Protein AF-A0A820DSI9-F1 (afdb_monomer_lite)

Secondary structure (DSSP, 8-state):
----------------S-B----HHHHHTSGGGEEEEEEEEEEETTEEEEEEEEEEEEEE---TT------

Foldseek 3Di:
DDDDDDPPDDPPDPDDLFDFDDDLVVLCPDDQSKDDQDKTWTADPVGRPDTRDIDGDMDHDDDPPDDDPPD

pLDDT: mean 80.59, std 15.93, range [45.44, 96.19]

Radius of gyration: 17.95 Å; chains: 1; bounding box: 44×47×33 Å

InterPro domains:
  IPR012968 FerIin domain [SM01202] (22-70)

Sequence (71 aa):
VHDTVRIISTFTDTAPIGIFRLDVSTVYSEKEHAFERKWAQLVNPENIGSSCGHLLLSISVTQRGVPTKVN

Structure (mmCIF, N/CA/C/O backbone):
data_AF-A0A820DSI9-F1
#
_entry.id   AF-A0A820DSI9-F1
#
loop_
_atom_site.group_PDB
_atom_site.id
_atom_site.type_symbol
_atom_site.label_atom_id
_atom_site.label_alt_id
_atom_site.label_comp_id
_atom_site.label_asym_id
_atom_site.label_entity_id
_atom_site.label_seq_id
_atom_site.pdbx_PDB_ins_code
_atom_site.Cartn_x
_atom_site.Cartn_y
_atom_site.Cartn_z
_atom_site.occupancy
_atom_site.B_iso_or_equiv
_atom_site.auth_seq_id
_atom_site.auth_comp_id
_atom_site.auth_asym_id
_atom_site.auth_atom_id
_atom_site.pdbx_PDB_model_num
ATOM 1 N N . VAL A 1 1 ? 29.536 36.883 -1.063 1.00 46.22 1 VAL A N 1
ATOM 2 C CA . VAL A 1 1 ? 28.193 36.697 -1.656 1.00 46.22 1 VAL A CA 1
ATOM 3 C C . VAL A 1 1 ? 28.214 35.332 -2.321 1.00 46.22 1 VAL A C 1
ATOM 5 O O . VAL A 1 1 ? 28.996 35.166 -3.242 1.00 46.22 1 VAL A O 1
ATOM 8 N N . HIS A 1 2 ? 27.522 34.333 -1.767 1.00 48.28 2 HIS A N 1
ATOM 9 C CA . HIS A 1 2 ? 27.451 32.991 -2.357 1.00 48.28 2 HIS A CA 1
ATOM 10 C C . HIS A 1 2 ? 26.112 32.873 -3.080 1.00 48.28 2 HIS A C 1
ATOM 12 O O . HIS A 1 2 ? 25.065 32.857 -2.430 1.00 48.28 2 HIS A O 1
ATOM 18 N N . ASP A 1 3 ? 26.150 32.844 -4.410 1.00 49.62 3 ASP A N 1
ATOM 19 C CA . ASP A 1 3 ? 24.955 32.660 -5.226 1.00 49.62 3 ASP A CA 1
ATOM 20 C C . ASP A 1 3 ? 24.397 31.255 -5.015 1.00 49.62 3 ASP A C 1
ATOM 22 O O . ASP A 1 3 ? 25.049 30.238 -5.257 1.00 49.62 3 ASP A O 1
ATOM 26 N N . THR A 1 4 ? 23.167 31.204 -4.514 1.00 53.19 4 THR A N 1
ATOM 27 C CA . THR A 1 4 ? 22.436 29.956 -4.320 1.00 53.19 4 THR A CA 1
ATOM 28 C C . THR A 1 4 ? 21.861 29.531 -5.665 1.00 53.19 4 THR A C 1
ATOM 30 O O . THR A 1 4 ? 20.878 30.103 -6.136 1.00 53.19 4 THR A O 1
ATOM 33 N N . VAL A 1 5 ? 22.459 28.519 -6.293 1.00 63.72 5 VAL A N 1
ATOM 34 C CA . VAL A 1 5 ? 21.913 27.914 -7.513 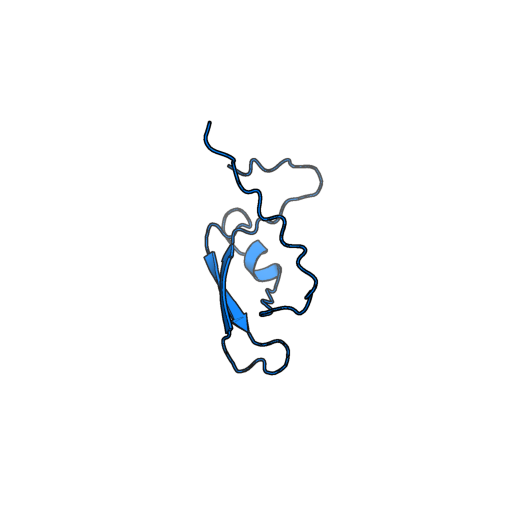1.00 63.72 5 VAL A CA 1
ATOM 35 C C . VAL A 1 5 ? 20.664 27.112 -7.143 1.00 63.72 5 VAL A C 1
ATOM 37 O O . VAL A 1 5 ? 20.743 26.040 -6.547 1.00 63.72 5 VAL A O 1
ATOM 40 N N . ARG A 1 6 ? 19.486 27.638 -7.490 1.00 54.66 6 ARG A N 1
ATOM 41 C CA . ARG A 1 6 ? 18.224 26.893 -7.432 1.00 54.66 6 ARG A CA 1
ATOM 42 C C . ARG A 1 6 ? 18.094 26.039 -8.688 1.00 54.66 6 ARG A C 1
ATOM 44 O O . ARG A 1 6 ? 17.757 26.549 -9.752 1.00 54.66 6 ARG A O 1
ATOM 51 N N . ILE A 1 7 ? 18.329 24.737 -8.558 1.00 63.19 7 ILE A N 1
ATOM 52 C CA . ILE A 1 7 ? 17.982 23.773 -9.605 1.00 63.19 7 ILE A CA 1
ATOM 53 C C . ILE A 1 7 ? 16.467 23.553 -9.537 1.00 63.19 7 ILE A C 1
ATOM 55 O O . ILE A 1 7 ? 15.973 22.841 -8.666 1.00 63.19 7 ILE A O 1
ATOM 59 N N . ILE A 1 8 ? 15.723 24.195 -10.437 1.00 62.31 8 ILE A N 1
ATOM 60 C CA . ILE A 1 8 ? 14.306 23.898 -10.663 1.00 62.31 8 ILE A CA 1
ATOM 61 C C . ILE A 1 8 ? 14.261 22.831 -11.756 1.00 62.31 8 ILE A C 1
ATOM 63 O O . ILE A 1 8 ? 14.259 23.146 -12.943 1.00 62.31 8 ILE A O 1
ATOM 67 N N . SER A 1 9 ? 14.2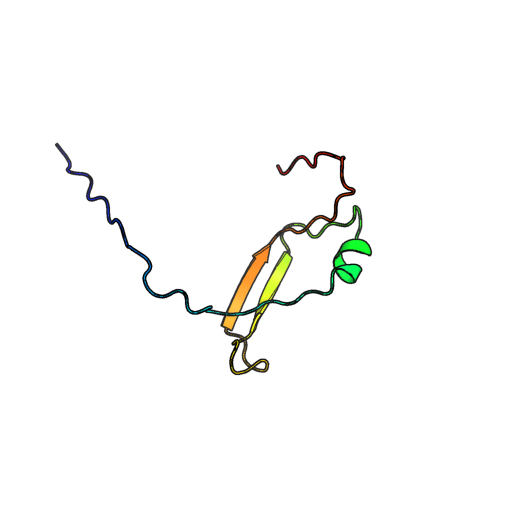92 21.560 -11.356 1.00 58.31 9 SER A N 1
ATOM 68 C CA . SER A 1 9 ? 14.040 20.463 -12.290 1.00 58.31 9 SER A CA 1
ATOM 69 C C . SER A 1 9 ? 12.538 20.380 -12.543 1.00 58.31 9 SER A C 1
ATOM 71 O O . SER A 1 9 ? 11.756 20.163 -11.617 1.00 58.31 9 SER A O 1
ATOM 73 N N . THR A 1 10 ? 12.122 20.595 -13.788 1.00 59.69 10 THR A N 1
ATOM 74 C CA . THR A 1 10 ? 10.771 20.258 -14.235 1.00 59.69 10 THR A CA 1
ATOM 75 C C . THR A 1 10 ? 10.767 18.765 -14.537 1.00 59.69 10 THR A C 1
ATOM 77 O O . THR A 1 10 ? 11.390 18.312 -15.490 1.00 59.69 10 THR A O 1
ATOM 80 N N . PHE A 1 11 ? 10.118 17.979 -13.679 1.00 61.75 11 PHE A N 1
ATOM 81 C CA . PHE A 1 11 ? 9.969 16.541 -13.886 1.00 61.75 11 PHE A CA 1
ATOM 82 C C . PHE A 1 11 ? 8.995 16.334 -15.061 1.00 61.75 11 PHE A C 1
ATOM 84 O O . PHE A 1 11 ? 7.786 16.467 -14.889 1.00 61.75 11 PHE A O 1
ATOM 91 N N . THR A 1 12 ? 9.510 16.131 -16.279 1.00 63.38 12 THR A N 1
ATOM 92 C CA . THR A 1 12 ? 8.686 15.959 -17.493 1.00 63.38 12 THR A CA 1
ATOM 93 C C . THR A 1 12 ? 8.241 14.518 -17.710 1.00 63.38 12 THR A C 1
ATOM 95 O O . THR A 1 12 ? 7.283 14.284 -18.442 1.00 63.38 12 THR A O 1
ATOM 98 N N . ASP A 1 13 ? 8.927 13.559 -17.089 1.00 71.62 13 ASP A N 1
ATOM 99 C CA . ASP A 1 13 ? 8.570 12.149 -17.167 1.00 71.62 13 ASP A CA 1
ATOM 100 C C . ASP A 1 13 ? 7.646 11.770 -16.006 1.00 71.62 13 ASP A C 1
ATOM 102 O O . ASP A 1 13 ? 8.031 11.804 -14.839 1.00 71.62 13 ASP A O 1
ATOM 106 N N . THR A 1 14 ? 6.397 11.457 -16.334 1.00 78.94 14 THR A N 1
ATOM 107 C CA . THR A 1 14 ? 5.372 11.040 -15.365 1.00 78.94 14 THR A CA 1
ATOM 108 C C . THR A 1 14 ? 5.212 9.521 -15.322 1.00 78.94 14 THR A C 1
ATOM 110 O O . THR A 1 14 ? 4.302 9.022 -14.655 1.00 78.94 14 THR A O 1
ATOM 113 N N . ALA A 1 15 ? 6.082 8.777 -16.017 1.00 84.31 15 ALA A N 1
ATOM 114 C CA . ALA A 1 15 ? 6.046 7.326 -16.016 1.00 84.31 15 ALA A CA 1
ATOM 115 C C . ALA A 1 15 ? 6.271 6.771 -14.593 1.00 84.31 15 ALA A C 1
ATOM 117 O O . ALA A 1 15 ? 7.219 7.162 -13.903 1.00 84.31 15 ALA A O 1
ATOM 118 N N . PRO A 1 16 ? 5.412 5.854 -14.116 1.00 87.06 16 PRO A N 1
ATOM 119 C CA . PRO A 1 16 ? 5.564 5.267 -12.793 1.00 87.06 16 PRO A CA 1
ATOM 120 C C . PRO A 1 16 ? 6.775 4.327 -12.745 1.00 87.06 16 PRO A C 1
ATOM 122 O O . PRO A 1 16 ? 6.873 3.383 -13.522 1.00 87.06 16 PRO A O 1
ATOM 125 N N . ILE A 1 17 ? 7.656 4.530 -11.761 1.00 88.31 17 ILE A N 1
ATOM 126 C CA . ILE A 1 17 ? 8.806 3.645 -11.485 1.00 88.31 17 ILE A CA 1
ATOM 127 C C . ILE A 1 17 ? 8.336 2.248 -11.031 1.00 88.31 17 ILE A C 1
ATOM 129 O O . ILE A 1 17 ? 8.990 1.235 -11.276 1.00 88.31 17 ILE A O 1
ATOM 133 N N . GLY A 1 18 ? 7.194 2.186 -10.346 1.00 91.69 18 GLY A N 1
ATOM 134 C CA . GLY A 1 18 ? 6.665 0.975 -9.738 1.00 91.69 18 GLY A CA 1
ATOM 135 C C . GLY A 1 18 ? 5.249 1.161 -9.223 1.00 91.69 18 GLY A C 1
ATOM 136 O O . GLY A 1 18 ? 4.802 2.286 -8.995 1.00 91.69 18 GLY A O 1
ATOM 137 N N . ILE A 1 19 ? 4.548 0.051 -9.018 1.00 93.12 19 ILE A N 1
ATOM 138 C CA . ILE A 1 19 ? 3.204 0.029 -8.440 1.00 93.12 19 ILE A CA 1
ATOM 139 C C . ILE A 1 19 ? 3.226 -0.807 -7.162 1.00 93.12 19 ILE A C 1
ATOM 141 O O . ILE A 1 19 ? 3.854 -1.860 -7.094 1.00 93.12 19 ILE A O 1
ATOM 145 N N . PHE A 1 20 ? 2.491 -0.346 -6.156 1.00 93.31 20 PHE A N 1
ATOM 146 C CA . PHE A 1 20 ? 2.118 -1.123 -4.981 1.00 93.31 20 PHE A CA 1
ATOM 147 C C . PHE A 1 20 ? 0.592 -1.193 -4.909 1.00 93.31 20 PHE A C 1
ATOM 149 O O . PHE A 1 20 ? -0.093 -0.197 -5.145 1.00 93.31 20 PHE A O 1
ATOM 156 N N . ARG A 1 21 ? 0.054 -2.375 -4.604 1.00 91.62 21 ARG A N 1
ATOM 157 C CA . ARG A 1 21 ? -1.386 -2.609 -4.434 1.00 91.62 21 ARG A CA 1
ATOM 158 C C . ARG A 1 21 ? -1.613 -3.248 -3.072 1.00 91.62 21 ARG A C 1
ATOM 160 O O . ARG A 1 21 ? -0.877 -4.152 -2.689 1.00 91.62 21 ARG A O 1
ATOM 167 N N . LEU A 1 22 ? -2.648 -2.795 -2.378 1.00 92.88 22 LEU A N 1
ATOM 168 C CA . LEU A 1 22 ? -3.036 -3.287 -1.064 1.00 92.88 22 LEU A CA 1
ATOM 169 C C . LEU A 1 22 ? -4.550 -3.441 -1.017 1.00 92.88 22 LEU A C 1
ATOM 171 O O . LEU A 1 22 ? -5.271 -2.533 -1.431 1.00 92.88 22 LEU A O 1
ATOM 175 N N . ASP A 1 23 ? -5.026 -4.568 -0.496 1.00 93.38 23 ASP A N 1
ATOM 176 C CA . ASP A 1 23 ? -6.424 -4.685 -0.102 1.00 93.38 23 ASP A CA 1
ATOM 177 C C . ASP A 1 23 ? -6.634 -3.900 1.199 1.00 93.38 23 ASP A C 1
ATOM 179 O O . ASP A 1 23 ? -6.002 -4.189 2.217 1.00 93.38 23 ASP A O 1
ATOM 183 N N . VAL A 1 24 ? -7.526 -2.909 1.166 1.00 90.12 24 VAL A N 1
ATOM 184 C CA . VAL A 1 24 ? -7.857 -2.065 2.321 1.00 90.12 24 VAL A CA 1
ATOM 185 C C . VAL A 1 24 ? -8.364 -2.880 3.513 1.00 90.12 24 VAL A C 1
ATOM 187 O O . VAL A 1 24 ? -8.147 -2.474 4.655 1.00 90.12 24 VAL A O 1
ATOM 190 N N . SER A 1 25 ? -8.972 -4.049 3.273 1.00 91.12 25 SER A N 1
ATOM 191 C CA . SER A 1 25 ? -9.405 -4.970 4.332 1.00 91.12 25 SER A CA 1
ATOM 192 C C . SER A 1 25 ? -8.237 -5.395 5.235 1.00 91.12 25 SER A C 1
ATOM 194 O O . SER A 1 25 ? -8.416 -5.587 6.440 1.00 91.12 25 SER A O 1
ATOM 196 N N . THR A 1 26 ? -7.021 -5.431 4.676 1.00 92.19 26 THR A N 1
ATOM 197 C CA . THR A 1 26 ? -5.777 -5.707 5.403 1.00 92.19 26 THR A CA 1
ATOM 198 C C . THR A 1 26 ? -5.507 -4.631 6.448 1.00 92.19 26 THR A C 1
ATOM 200 O O . THR A 1 26 ? -5.244 -4.956 7.597 1.00 92.19 26 THR A O 1
ATOM 203 N N . VAL A 1 27 ? -5.633 -3.348 6.087 1.00 91.75 27 VAL A N 1
ATOM 204 C CA . VAL A 1 27 ? -5.408 -2.233 7.027 1.00 91.75 27 VAL A CA 1
ATOM 205 C C . VAL A 1 27 ? -6.523 -2.170 8.066 1.00 91.75 27 VAL A C 1
ATOM 207 O O . VAL A 1 27 ? -6.260 -1.939 9.241 1.00 91.75 27 VAL A O 1
ATOM 210 N N . TYR A 1 28 ? -7.769 -2.431 7.658 1.00 88.75 28 TYR A N 1
ATOM 211 C CA . TYR A 1 28 ? -8.902 -2.507 8.583 1.00 88.75 28 TYR A CA 1
ATOM 212 C C . TYR A 1 28 ? -8.736 -3.589 9.652 1.00 88.75 28 TYR A C 1
ATOM 214 O O . TYR A 1 28 ? -9.249 -3.424 10.756 1.00 88.75 28 TYR A O 1
ATOM 222 N N . SER A 1 29 ? -8.046 -4.683 9.340 1.00 89.62 29 SER A N 1
ATOM 223 C CA . SER A 1 29 ? -7.857 -5.798 10.273 1.00 89.62 29 SER A CA 1
ATOM 224 C C . SER A 1 29 ? -6.749 -5.543 11.302 1.00 89.62 29 SER A C 1
ATOM 226 O O . SER A 1 29 ? -6.638 -6.286 12.276 1.00 89.62 29 SER A O 1
ATOM 228 N N . GLU A 1 30 ? -5.942 -4.497 11.117 1.00 92.00 30 GLU A N 1
ATOM 229 C CA . GLU A 1 30 ? -4.883 -4.131 12.052 1.00 92.00 30 GLU A CA 1
ATOM 230 C C . GLU A 1 30 ? -5.400 -3.370 13.273 1.00 92.00 30 GLU A C 1
ATOM 232 O O . GLU A 1 30 ? -6.474 -2.757 13.278 1.00 92.00 30 GLU A O 1
ATOM 237 N N . LYS A 1 31 ? -4.565 -3.351 14.316 1.00 88.12 31 LYS A N 1
ATOM 238 C CA . LYS A 1 31 ? -4.777 -2.511 15.494 1.00 88.12 31 LYS A CA 1
ATOM 239 C C . LYS A 1 31 ? -4.912 -1.050 15.061 1.00 88.12 31 LYS A C 1
ATOM 241 O O . LYS A 1 31 ? -4.120 -0.560 14.264 1.00 88.12 31 LYS A O 1
ATOM 246 N N . GLU A 1 32 ? -5.929 -0.371 15.592 1.00 89.00 32 GLU A N 1
ATOM 247 C CA . GLU A 1 32 ? -6.236 1.038 15.280 1.00 89.00 32 GLU A CA 1
ATOM 248 C C . GLU A 1 32 ? -6.527 1.303 13.793 1.00 89.00 32 GLU A C 1
ATOM 250 O O . GLU A 1 32 ? -6.559 2.454 13.364 1.00 89.00 32 GLU A O 1
ATOM 255 N N . HIS A 1 33 ? -6.786 0.243 13.017 1.00 90.81 33 HIS A N 1
ATOM 256 C CA . HI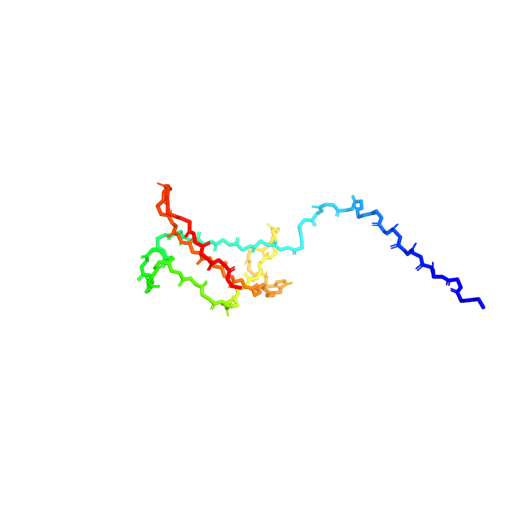S A 1 33 ? -6.997 0.310 11.575 1.00 90.81 33 HIS A CA 1
ATOM 257 C C . HIS A 1 33 ? -5.840 1.025 10.858 1.00 90.81 33 HIS A C 1
ATOM 259 O O . HIS A 1 33 ? -6.072 1.862 9.976 1.00 90.81 33 HIS A O 1
ATOM 265 N N . ALA A 1 34 ? -4.597 0.746 11.276 1.00 92.06 34 ALA A N 1
ATOM 266 C CA . ALA A 1 34 ? -3.424 1.469 10.807 1.00 92.06 34 ALA A CA 1
ATOM 267 C C . ALA A 1 34 ? -2.188 0.588 10.550 1.00 92.06 34 ALA A C 1
ATOM 269 O O . ALA A 1 34 ? -1.810 -0.281 11.331 1.00 92.06 34 ALA A O 1
ATOM 270 N N . PHE A 1 35 ? -1.495 0.902 9.458 1.00 93.50 35 PHE A N 1
ATOM 271 C CA . PHE A 1 35 ? -0.097 0.585 9.219 1.00 93.50 35 PHE A CA 1
ATOM 272 C C . PHE A 1 35 ? 0.764 1.788 9.574 1.00 93.50 35 PHE A C 1
ATOM 274 O O . PHE A 1 35 ? 0.617 2.860 8.990 1.00 93.50 35 PHE A O 1
ATOM 281 N N . GLU A 1 36 ? 1.731 1.580 10.456 1.00 92.88 36 GLU A N 1
ATOM 282 C CA . GLU A 1 36 ? 2.742 2.579 10.777 1.00 92.88 36 GLU A CA 1
ATOM 283 C C . GLU A 1 36 ? 4.101 2.145 10.237 1.00 92.88 36 GLU A C 1
ATOM 285 O O . GLU A 1 36 ? 4.613 1.081 10.600 1.00 92.88 36 GLU A O 1
ATOM 290 N N . ARG A 1 37 ? 4.690 2.979 9.368 1.00 94.06 37 ARG A N 1
ATOM 291 C CA . ARG A 1 37 ? 6.067 2.842 8.863 1.00 94.06 37 ARG A CA 1
ATOM 292 C C . ARG A 1 37 ? 6.378 1.428 8.361 1.00 94.06 37 ARG A C 1
ATOM 294 O O . ARG A 1 37 ? 7.403 0.837 8.705 1.00 94.06 37 ARG A O 1
ATOM 301 N N . LYS A 1 38 ? 5.486 0.887 7.536 1.00 92.75 38 LYS A N 1
ATOM 302 C CA . LYS A 1 38 ? 5.648 -0.422 6.902 1.00 92.75 38 LYS A 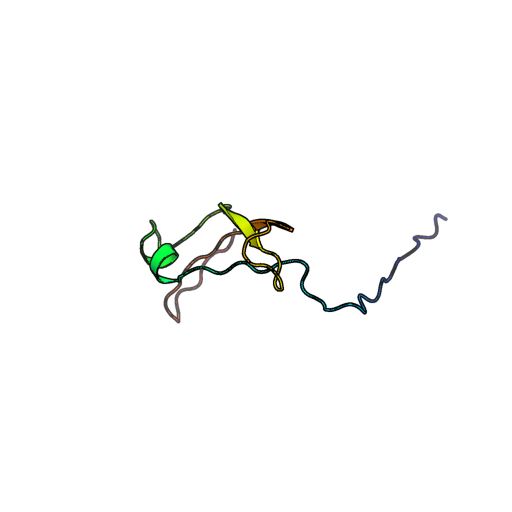CA 1
ATOM 303 C C . LYS A 1 38 ? 6.343 -0.264 5.554 1.00 92.75 38 LYS A C 1
ATOM 305 O O . LYS A 1 38 ? 6.046 0.660 4.800 1.00 92.75 38 LYS A O 1
ATOM 310 N N . TRP A 1 39 ? 7.269 -1.170 5.255 1.00 95.75 39 TRP A N 1
ATOM 311 C CA . TRP A 1 39 ? 7.873 -1.275 3.930 1.00 95.75 39 TRP A CA 1
ATOM 312 C C . TRP A 1 39 ? 6.972 -2.102 3.016 1.00 95.75 39 TRP A C 1
ATOM 314 O O . TRP A 1 39 ? 6.596 -3.222 3.355 1.00 95.75 39 TRP A O 1
ATOM 324 N N . ALA A 1 40 ? 6.657 -1.552 1.852 1.00 93.88 40 ALA A N 1
ATOM 325 C CA . ALA A 1 40 ? 5.907 -2.197 0.791 1.00 93.88 40 ALA A CA 1
ATOM 326 C C . ALA A 1 40 ? 6.805 -2.400 -0.429 1.00 93.88 40 ALA A C 1
ATOM 328 O O . ALA A 1 40 ? 7.524 -1.487 -0.830 1.00 93.88 40 ALA A O 1
ATOM 329 N N . GLN A 1 41 ? 6.765 -3.585 -1.032 1.00 94.50 41 GLN A N 1
ATOM 330 C CA . GLN A 1 41 ? 7.492 -3.843 -2.271 1.00 94.50 41 GLN A CA 1
ATOM 331 C C . GLN A 1 41 ? 6.781 -3.170 -3.452 1.00 94.50 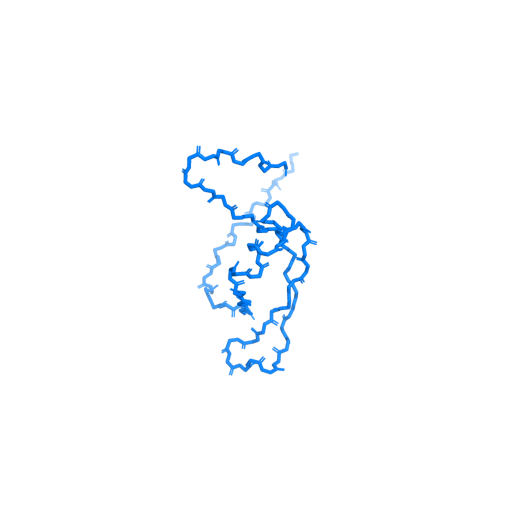41 GLN A C 1
ATOM 333 O O . GLN A 1 41 ? 5.561 -3.280 -3.597 1.00 94.50 41 GLN A O 1
ATOM 338 N N . LEU A 1 42 ? 7.554 -2.502 -4.305 1.00 95.44 42 LEU A N 1
ATOM 339 C CA . LEU A 1 42 ? 7.101 -2.005 -5.598 1.00 95.44 42 LEU A CA 1
ATOM 340 C C . LEU A 1 42 ? 7.355 -3.070 -6.664 1.00 95.44 42 LEU A C 1
ATOM 342 O O . LEU A 1 42 ? 8.428 -3.677 -6.707 1.00 95.44 42 LEU A O 1
ATOM 346 N N . VAL A 1 43 ? 6.372 -3.274 -7.535 1.00 94.75 43 VAL A N 1
ATOM 347 C CA . VAL A 1 43 ? 6.495 -4.146 -8.706 1.00 94.75 43 VAL A CA 1
ATOM 348 C C . VAL A 1 43 ? 6.513 -3.328 -9.988 1.00 94.75 43 VAL A C 1
ATOM 350 O O . VAL A 1 43 ? 5.890 -2.263 -10.061 1.00 94.75 43 VAL A O 1
ATOM 353 N N . ASN A 1 44 ? 7.220 -3.825 -11.002 1.00 90.56 44 ASN A N 1
ATOM 354 C CA . ASN A 1 44 ? 7.240 -3.190 -12.315 1.00 90.56 44 ASN A CA 1
ATOM 355 C C . ASN A 1 44 ? 5.810 -3.203 -12.915 1.00 90.56 44 ASN A C 1
ATOM 357 O O . ASN A 1 44 ? 5.202 -4.277 -12.979 1.00 90.56 44 ASN A O 1
ATOM 361 N N . PRO A 1 45 ? 5.265 -2.051 -13.364 1.00 86.94 45 PRO A N 1
ATOM 362 C CA . PRO A 1 45 ? 3.934 -1.970 -13.973 1.00 86.94 45 PRO A CA 1
ATOM 363 C C . PRO A 1 45 ? 3.730 -2.900 -15.175 1.00 86.94 45 PRO A C 1
ATOM 365 O O . PRO A 1 45 ? 2.625 -3.389 -15.393 1.00 86.94 45 PRO A O 1
ATOM 368 N N . GLU A 1 46 ? 4.793 -3.153 -15.938 1.00 89.06 46 GLU A N 1
ATOM 369 C CA . GLU A 1 46 ? 4.784 -3.978 -17.150 1.00 89.06 46 GLU A CA 1
ATOM 370 C C . GLU A 1 46 ? 5.093 -5.455 -16.858 1.00 89.06 46 GLU A C 1
ATOM 372 O O . GLU A 1 46 ? 4.787 -6.332 -17.664 1.00 89.06 46 GLU A O 1
ATOM 377 N N . ASN A 1 47 ? 5.681 -5.753 -15.692 1.00 86.38 47 ASN A N 1
ATOM 378 C CA . ASN A 1 47 ? 6.023 -7.107 -15.265 1.00 86.38 47 ASN A CA 1
ATOM 379 C C . ASN A 1 47 ? 5.885 -7.261 -13.744 1.00 86.38 47 ASN A C 1
ATOM 381 O O . ASN A 1 47 ? 6.835 -7.064 -12.983 1.00 86.38 47 ASN A O 1
ATOM 385 N N . ILE A 1 48 ? 4.701 -7.695 -13.315 1.00 76.75 48 ILE A N 1
ATOM 386 C CA . ILE A 1 48 ? 4.319 -7.847 -11.902 1.00 76.75 48 ILE A CA 1
ATOM 387 C C . ILE A 1 48 ? 5.249 -8.816 -11.139 1.00 76.75 48 ILE A C 1
ATOM 389 O O . ILE A 1 48 ? 5.359 -8.726 -9.918 1.00 76.75 48 ILE A O 1
ATOM 393 N N . GLY A 1 49 ? 5.957 -9.716 -11.834 1.00 78.12 49 GLY A N 1
ATOM 394 C CA . GLY A 1 49 ? 6.911 -10.648 -11.223 1.00 78.12 49 GLY A CA 1
ATOM 395 C C . GLY A 1 49 ? 8.265 -10.035 -10.845 1.00 78.12 49 GLY A C 1
ATOM 396 O O . GLY A 1 49 ? 9.044 -10.681 -10.146 1.00 78.12 49 GLY A O 1
ATOM 397 N N . SER A 1 50 ? 8.565 -8.809 -11.285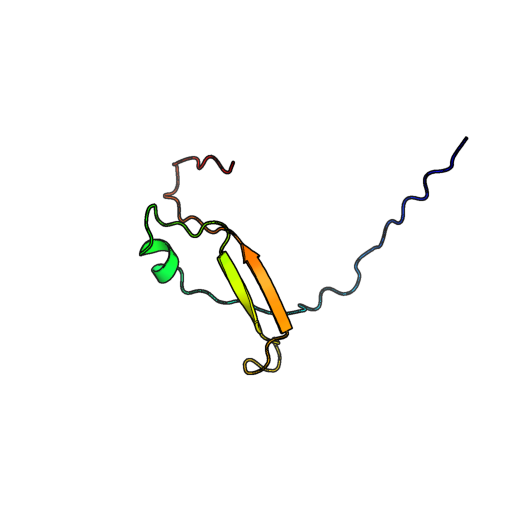 1.00 86.69 50 SER A N 1
ATOM 398 C CA . SER A 1 50 ? 9.840 -8.138 -11.016 1.00 86.69 50 SER A CA 1
ATOM 399 C C . SER A 1 50 ? 9.690 -7.074 -9.931 1.00 86.69 50 SER A C 1
ATOM 401 O O . SER A 1 50 ? 8.899 -6.140 -10.070 1.00 86.69 50 SER A O 1
ATOM 403 N N . SER A 1 51 ? 10.506 -7.171 -8.878 1.00 89.31 51 SER A N 1
ATOM 404 C CA . SER A 1 51 ? 10.659 -6.099 -7.888 1.00 89.31 51 SER A CA 1
ATOM 405 C C . SER A 1 51 ? 11.410 -4.916 -8.503 1.00 89.31 51 SER A C 1
ATOM 407 O O . SER A 1 51 ? 12.410 -5.115 -9.195 1.00 89.31 51 SER A O 1
ATOM 409 N N . CYS A 1 52 ? 10.936 -3.693 -8.261 1.00 93.69 52 CYS A N 1
ATOM 410 C CA . CYS A 1 52 ? 11.590 -2.455 -8.705 1.00 93.69 52 CYS A CA 1
ATOM 411 C C . CYS A 1 52 ? 11.911 -1.485 -7.555 1.00 93.69 52 CYS A C 1
ATOM 413 O O . CYS A 1 52 ? 12.365 -0.369 -7.797 1.00 93.69 52 CYS A O 1
ATOM 415 N N . GLY A 1 53 ? 11.717 -1.903 -6.299 1.00 93.62 53 GLY A N 1
ATOM 416 C CA . GLY A 1 53 ? 12.087 -1.113 -5.126 1.00 93.62 53 GLY A CA 1
ATOM 417 C C . GLY A 1 53 ? 11.188 -1.351 -3.918 1.00 93.62 53 GLY A C 1
ATOM 418 O O . GLY A 1 53 ? 10.365 -2.265 -3.904 1.00 93.62 53 GLY A O 1
ATOM 419 N N . HIS A 1 54 ? 11.348 -0.504 -2.900 1.00 94.88 54 HIS A N 1
ATOM 420 C CA . HIS A 1 54 ? 10.521 -0.512 -1.695 1.00 94.88 54 HIS A CA 1
ATOM 421 C C . HIS A 1 54 ? 10.040 0.900 -1.350 1.00 94.88 54 HIS A C 1
ATOM 423 O O . HIS A 1 54 ? 10.782 1.872 -1.487 1.00 94.88 54 HIS A O 1
ATOM 429 N N . LEU A 1 55 ? 8.808 0.992 -0.859 1.00 94.44 55 LEU A N 1
ATOM 430 C CA . LEU A 1 55 ? 8.162 2.207 -0.382 1.00 94.44 55 LEU A CA 1
ATOM 431 C C . LEU A 1 55 ? 7.920 2.086 1.126 1.00 94.44 55 LEU A C 1
ATOM 433 O O . LEU A 1 55 ? 7.227 1.171 1.564 1.00 94.44 55 LEU A O 1
ATOM 437 N N . LEU A 1 56 ? 8.473 3.002 1.921 1.00 96.19 56 LEU A N 1
ATOM 438 C CA . LEU A 1 56 ? 8.113 3.132 3.334 1.00 96.19 56 LEU A CA 1
ATOM 439 C C . LEU A 1 56 ? 6.858 3.994 3.440 1.00 96.19 56 LEU A C 1
ATOM 441 O O . LEU A 1 56 ? 6.853 5.126 2.957 1.00 96.19 56 LEU A O 1
ATOM 445 N N . LEU A 1 57 ? 5.811 3.476 4.075 1.00 94.19 57 LEU A N 1
ATOM 446 C CA . LEU A 1 57 ? 4.524 4.160 4.147 1.00 94.19 57 LEU A CA 1
ATOM 447 C C . LEU A 1 57 ? 3.799 3.921 5.472 1.00 94.19 57 LEU A C 1
ATOM 449 O O . LEU A 1 57 ? 4.038 2.935 6.172 1.00 94.19 57 LEU A O 1
ATOM 453 N N . SER A 1 58 ? 2.878 4.829 5.778 1.00 94.12 58 SER A N 1
ATOM 454 C CA . SER A 1 58 ? 1.870 4.663 6.821 1.00 94.12 58 SER A CA 1
ATOM 455 C C . SER A 1 58 ? 0.489 4.854 6.198 1.00 94.12 58 SER A C 1
ATOM 457 O O . SER A 1 58 ? 0.299 5.774 5.403 1.00 94.12 58 SER A O 1
ATOM 459 N N . ILE A 1 59 ? -0.466 3.990 6.539 1.00 93.50 59 ILE A N 1
ATOM 460 C CA . ILE A 1 59 ? -1.858 4.064 6.073 1.00 93.50 59 ILE A CA 1
ATOM 461 C C . ILE A 1 59 ? -2.739 3.928 7.298 1.00 93.50 59 ILE A C 1
ATOM 463 O O . ILE A 1 59 ? -2.579 2.972 8.041 1.00 93.50 59 ILE A O 1
ATOM 467 N N . SER A 1 60 ? -3.690 4.829 7.487 1.00 92.00 60 SER A N 1
ATOM 468 C CA . SER A 1 60 ? -4.732 4.678 8.495 1.00 92.00 60 SER A CA 1
ATOM 469 C C . SER A 1 60 ? -6.092 4.790 7.835 1.00 92.00 60 SER A C 1
ATOM 471 O O . SER A 1 60 ? -6.288 5.581 6.908 1.00 92.00 60 SER A O 1
ATOM 473 N N . VAL A 1 61 ? -7.035 3.977 8.300 1.00 89.12 61 VAL A N 1
ATOM 474 C CA . VAL A 1 61 ? -8.418 4.068 7.854 1.00 89.12 61 VAL A CA 1
ATOM 475 C C . VAL A 1 61 ? -9.235 4.792 8.907 1.00 89.12 61 VAL A C 1
ATOM 477 O O . VAL A 1 61 ? -9.363 4.345 10.044 1.00 89.12 61 VAL A O 1
ATOM 480 N N . THR A 1 62 ? -9.801 5.929 8.517 1.00 84.31 62 THR A N 1
ATOM 481 C CA . THR A 1 62 ? -10.581 6.791 9.403 1.00 84.31 62 THR A CA 1
ATOM 482 C C . THR A 1 62 ? -12.043 6.796 8.989 1.00 84.31 62 THR A C 1
ATOM 484 O O . THR A 1 62 ? -12.384 6.753 7.804 1.00 84.31 62 THR A O 1
ATOM 487 N N . GLN A 1 63 ? -12.947 6.853 9.967 1.00 74.69 63 GLN A N 1
ATOM 488 C CA . GLN A 1 63 ? -14.335 7.187 9.669 1.00 74.69 63 GLN A CA 1
ATOM 489 C C . GLN A 1 63 ? -14.428 8.652 9.234 1.00 74.69 63 GLN A C 1
ATOM 491 O O . GLN A 1 63 ? -13.751 9.532 9.773 1.00 74.69 63 GLN A O 1
ATOM 496 N N . ARG A 1 64 ? -15.318 8.927 8.276 1.00 60.16 64 ARG A N 1
ATOM 497 C CA . ARG A 1 64 ? -15.644 10.286 7.836 1.00 60.16 64 ARG A CA 1
ATOM 498 C C . ARG A 1 64 ? -16.083 11.119 9.050 1.00 60.16 64 ARG A C 1
ATOM 500 O O . ARG A 1 64 ? -17.156 10.881 9.590 1.00 60.16 64 ARG A O 1
ATOM 507 N N . GLY A 1 65 ? -15.262 12.089 9.459 1.00 59.41 65 GLY A N 1
ATOM 508 C CA . GLY A 1 65 ? -15.569 13.017 10.557 1.00 59.41 65 GLY A CA 1
ATOM 509 C C . GLY A 1 65 ? -14.691 12.900 11.807 1.00 59.41 65 GLY A C 1
ATOM 510 O O . GLY A 1 65 ? -14.841 13.729 12.700 1.00 59.41 65 GLY A O 1
ATOM 511 N N . VAL A 1 66 ? -13.754 11.946 11.876 1.00 54.31 66 VAL A N 1
ATOM 512 C CA . VAL A 1 66 ? -12.784 11.872 12.983 1.00 54.31 66 VAL A CA 1
ATOM 513 C C . VAL A 1 66 ? -11.416 12.375 12.502 1.00 54.31 66 VAL A C 1
ATOM 515 O O . VAL A 1 66 ? -10.799 11.725 11.658 1.00 54.31 66 VAL A O 1
ATOM 518 N N . PRO A 1 67 ? -10.925 13.532 12.986 1.00 56.97 67 PRO A N 1
ATOM 519 C CA . PRO A 1 67 ? -9.615 14.044 12.603 1.00 56.97 67 PRO A CA 1
ATOM 520 C C . PRO A 1 67 ? -8.502 13.168 13.189 1.00 56.97 67 PRO A C 1
ATOM 522 O O . PRO A 1 67 ? -8.345 13.066 14.405 1.00 56.97 67 PRO A O 1
ATOM 525 N N . THR A 1 68 ? -7.698 12.557 12.323 1.00 59.00 68 THR A N 1
ATOM 526 C CA . THR A 1 68 ? -6.459 11.883 12.722 1.00 59.00 68 THR A CA 1
ATOM 527 C C . THR A 1 68 ? -5.342 12.890 12.946 1.00 59.00 68 THR A C 1
ATOM 529 O O . THR A 1 68 ? -5.023 13.680 12.058 1.00 59.00 68 THR A O 1
ATOM 532 N N . LYS A 1 69 ? -4.696 12.818 14.115 1.00 57.88 69 LYS A N 1
ATOM 533 C CA . LYS A 1 69 ? -3.386 13.439 14.329 1.00 57.88 69 LYS A CA 1
ATOM 534 C C . LYS A 1 69 ? -2.335 12.580 13.634 1.00 57.88 69 LYS A C 1
ATOM 536 O O . LYS A 1 69 ? -1.890 11.579 14.182 1.00 57.88 69 LYS A O 1
ATOM 541 N N . VAL A 1 70 ? -1.977 12.958 12.415 1.00 56.50 70 VAL A N 1
ATOM 542 C CA . VAL A 1 70 ? -0.708 12.534 11.818 1.00 56.50 70 VAL A CA 1
ATOM 543 C C . VAL A 1 70 ? 0.392 13.306 12.545 1.00 56.50 70 VAL A C 1
ATOM 545 O O . VAL A 1 70 ? 0.463 14.527 12.415 1.00 56.50 70 VAL A O 1
ATOM 548 N N . ASN A 1 71 ? 1.146 12.600 13.393 1.00 45.44 71 ASN A N 1
ATOM 549 C CA . ASN A 1 71 ? 2.377 13.101 14.013 1.00 45.44 71 ASN A CA 1
ATOM 550 C C . ASN A 1 71 ? 3.522 13.116 13.000 1.00 45.44 71 ASN A C 1
ATOM 552 O O . ASN A 1 71 ? 3.590 12.168 12.184 1.00 45.44 71 ASN A O 1
#

Organism: NCBI:txid392033